Protein AF-A0A9Q2XKF0-F1 (afdb_monomer_lite)

Organism: NCBI:txid2854028

pLDDT: mean 88.35, std 11.82, range [51.25, 97.69]

Structure (mmCIF, N/CA/C/O backbone):
data_AF-A0A9Q2XKF0-F1
#
_entry.id   AF-A0A9Q2XKF0-F1
#
loop_
_atom_site.group_PDB
_atom_site.id
_atom_site.type_symbol
_atom_site.label_atom_id
_atom_site.label_alt_id
_atom_site.label_comp_id
_atom_site.label_asym_id
_atom_site.label_entity_id
_atom_site.label_seq_id
_atom_site.pdbx_PDB_ins_code
_atom_site.Cartn_x
_atom_site.Cartn_y
_atom_site.Cartn_z
_atom_site.occupancy
_atom_site.B_iso_or_equiv
_atom_site.auth_seq_id
_atom_site.auth_comp_id
_atom_site.auth_asym_id
_atom_site.auth_atom_id
_atom_site.pdbx_PDB_model_num
ATOM 1 N N . MET A 1 1 ? -10.942 9.647 6.499 1.00 81.38 1 MET A N 1
ATOM 2 C CA . MET A 1 1 ? -11.256 9.735 5.065 1.00 81.38 1 MET A CA 1
ATOM 3 C C . MET A 1 1 ? -10.029 9.348 4.269 1.00 81.38 1 MET A C 1
ATOM 5 O O . MET A 1 1 ? -8.981 9.967 4.464 1.00 81.38 1 MET A O 1
ATOM 9 N N . PRO A 1 2 ? -10.139 8.298 3.446 1.00 91.31 2 PRO A N 1
ATOM 10 C CA . PRO A 1 2 ? -9.032 7.786 2.665 1.00 91.31 2 PRO A CA 1
ATOM 11 C C . PRO A 1 2 ? -8.739 8.717 1.482 1.00 91.31 2 PRO A C 1
ATOM 13 O O . PRO A 1 2 ? -9.634 9.349 0.930 1.00 91.31 2 PRO A O 1
ATOM 16 N N . LEU A 1 3 ? -7.460 8.823 1.132 1.00 94.94 3 LEU A N 1
ATOM 17 C CA . LEU A 1 3 ? -6.965 9.597 -0.008 1.00 94.94 3 LEU A CA 1
ATOM 18 C C . LEU A 1 3 ? -7.017 8.794 -1.310 1.00 94.94 3 LEU A C 1
ATOM 20 O O . LEU A 1 3 ? -7.090 9.384 -2.381 1.00 94.94 3 LEU A O 1
ATOM 24 N N . PHE A 1 4 ? -6.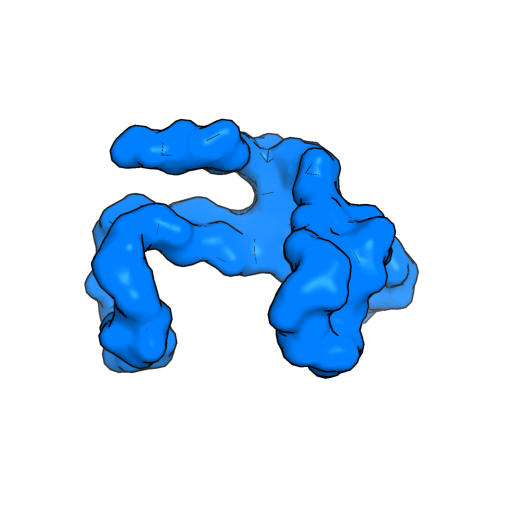963 7.468 -1.197 1.00 96.69 4 PHE A N 1
ATOM 25 C CA . PHE A 1 4 ? -7.011 6.529 -2.310 1.00 96.69 4 PHE A CA 1
ATOM 26 C C . PHE A 1 4 ? -8.140 5.529 -2.090 1.00 96.69 4 PHE A C 1
ATOM 28 O O . PHE A 1 4 ? -8.492 5.223 -0.947 1.00 96.69 4 PHE A O 1
ATOM 35 N N . ASN A 1 5 ? -8.670 5.001 -3.182 1.00 97.25 5 ASN A N 1
ATOM 36 C CA . ASN A 1 5 ? -9.698 3.972 -3.212 1.00 97.25 5 ASN A CA 1
ATOM 37 C C . ASN A 1 5 ? -9.108 2.633 -3.663 1.00 97.25 5 ASN A C 1
ATOM 39 O O . ASN A 1 5 ? -7.963 2.561 -4.103 1.00 97.25 5 ASN A O 1
ATOM 43 N N . TYR A 1 6 ? -9.894 1.563 -3.545 1.00 96.38 6 TYR A N 1
ATOM 44 C CA . TYR A 1 6 ? -9.537 0.276 -4.138 1.00 96.38 6 TYR A CA 1
ATOM 45 C C . TYR A 1 6 ? -9.304 0.430 -5.643 1.00 96.38 6 TYR A C 1
ATOM 47 O O . TYR A 1 6 ? -9.964 1.241 -6.290 1.00 96.38 6 TYR A O 1
ATOM 55 N N . ASP A 1 7 ? -8.352 -0.342 -6.164 1.00 96.06 7 ASP A N 1
ATOM 56 C CA . ASP A 1 7 ? -7.915 -0.343 -7.565 1.00 96.06 7 ASP A CA 1
ATOM 57 C C . ASP A 1 7 ? -7.227 0.944 -8.052 1.00 96.06 7 ASP A C 1
ATOM 59 O O . ASP A 1 7 ? -6.741 0.982 -9.189 1.00 96.06 7 ASP A O 1
ATOM 63 N N . ASP A 1 8 ? -7.078 1.967 -7.200 1.00 97.69 8 ASP A N 1
ATOM 64 C CA . ASP A 1 8 ? -6.265 3.132 -7.537 1.00 97.69 8 ASP A CA 1
ATOM 65 C C . ASP A 1 8 ? -4.816 2.709 -7.797 1.00 97.69 8 ASP A C 1
ATOM 67 O O . ASP A 1 8 ? -4.191 1.976 -7.021 1.00 97.69 8 ASP A O 1
ATOM 71 N N . ILE A 1 9 ? -4.262 3.226 -8.895 1.00 96.75 9 ILE A N 1
ATOM 72 C CA . ILE A 1 9 ? -2.861 3.023 -9.251 1.00 96.75 9 ILE A CA 1
ATOM 73 C C . ILE A 1 9 ? -2.010 4.026 -8.481 1.00 96.75 9 ILE A C 1
ATOM 75 O O . ILE A 1 9 ? -2.111 5.238 -8.677 1.00 96.75 9 ILE A O 1
ATOM 79 N N . VAL A 1 10 ? -1.099 3.509 -7.666 1.00 96.19 10 VAL A N 1
ATOM 80 C CA . VAL A 1 10 ? -0.184 4.304 -6.847 1.00 96.19 10 VAL A CA 1
ATOM 81 C C . VAL A 1 10 ? 1.271 3.957 -7.143 1.00 96.19 10 VAL A C 1
ATOM 83 O O . VAL A 1 10 ? 1.594 2.938 -7.760 1.00 96.19 10 VAL A O 1
ATOM 86 N N . LYS A 1 11 ? 2.171 4.842 -6.710 1.00 96.00 11 LYS A N 1
ATOM 87 C CA . LYS A 1 11 ? 3.618 4.635 -6.771 1.00 96.00 11 LYS A CA 1
ATOM 88 C C . LYS A 1 11 ? 4.236 4.999 -5.425 1.00 96.00 11 LYS A C 1
ATOM 90 O O . LYS A 1 11 ? 4.018 6.123 -4.965 1.00 96.00 11 LYS A O 1
ATOM 95 N N . PRO A 1 12 ? 5.021 4.107 -4.799 1.00 94.06 12 PRO A N 1
ATOM 96 C CA . PRO A 1 12 ? 5.782 4.457 -3.610 1.00 94.06 12 PRO A CA 1
ATOM 97 C C . PRO A 1 12 ? 6.738 5.615 -3.912 1.00 94.06 12 PRO A C 1
ATOM 99 O O . PRO A 1 12 ? 7.307 5.697 -5.008 1.00 94.06 12 PRO A O 1
ATOM 102 N N . THR A 1 13 ? 6.903 6.522 -2.949 1.00 94.38 13 THR A N 1
ATOM 103 C CA . THR A 1 13 ? 7.737 7.717 -3.118 1.00 94.38 13 THR A CA 1
ATOM 104 C C . THR A 1 13 ? 9.190 7.336 -3.388 1.00 94.38 13 THR A C 1
ATOM 106 O O . THR A 1 13 ? 9.672 6.303 -2.934 1.00 94.38 13 THR A O 1
ATOM 109 N N . HIS A 1 14 ? 9.929 8.197 -4.090 1.00 94.12 14 HIS A N 1
ATOM 110 C CA . HIS A 1 14 ? 11.352 7.976 -4.378 1.00 94.12 14 HIS A CA 1
ATOM 111 C C . HIS A 1 14 ? 12.231 7.920 -3.114 1.00 94.12 14 HIS A C 1
ATOM 113 O O . HIS A 1 14 ? 13.336 7.395 -3.156 1.00 94.12 14 HIS A O 1
ATOM 119 N N . THR A 1 15 ? 11.733 8.450 -1.995 1.00 95.44 15 THR A N 1
ATOM 120 C CA . THR A 1 15 ? 12.378 8.409 -0.677 1.00 95.44 15 THR A CA 1
ATOM 121 C C . THR A 1 15 ? 12.085 7.131 0.112 1.00 95.44 15 THR A C 1
ATOM 123 O O . THR A 1 15 ? 12.637 6.953 1.197 1.00 95.44 15 THR A O 1
ATOM 126 N N . ALA A 1 16 ? 11.208 6.252 -0.382 1.00 92.44 16 ALA A N 1
ATOM 127 C CA . ALA A 1 16 ? 10.883 5.006 0.297 1.00 92.44 16 ALA A CA 1
ATOM 128 C C . ALA A 1 16 ? 12.078 4.028 0.282 1.00 92.44 16 ALA A C 1
ATOM 130 O O . ALA A 1 16 ? 12.886 4.051 -0.651 1.00 92.44 16 ALA A O 1
ATOM 131 N N . PRO A 1 17 ? 12.184 3.124 1.277 1.00 93.88 17 PRO A N 1
ATOM 132 C CA . PRO A 1 17 ? 13.191 2.065 1.269 1.00 93.88 17 PRO A CA 1
ATOM 133 C C . PRO A 1 17 ? 13.143 1.234 -0.019 1.00 93.88 17 PRO A C 1
ATOM 135 O O . PRO A 1 17 ? 12.070 0.992 -0.568 1.00 93.88 17 PRO A O 1
ATOM 138 N N . SER A 1 18 ? 14.290 0.717 -0.471 1.00 92.31 18 SER A N 1
ATOM 139 C CA . SER A 1 18 ? 14.385 -0.077 -1.709 1.00 92.31 18 SER A CA 1
ATOM 140 C C . SER A 1 18 ? 13.475 -1.312 -1.715 1.00 92.31 18 SER A C 1
ATOM 142 O O . SER A 1 18 ? 12.925 -1.669 -2.756 1.00 92.31 18 SER A O 1
ATOM 144 N N . SER A 1 19 ? 13.246 -1.923 -0.548 1.00 90.19 19 SER A N 1
ATOM 145 C CA . SER A 1 19 ? 12.313 -3.044 -0.368 1.00 90.19 19 SER A CA 1
ATOM 146 C C . SER A 1 19 ? 10.859 -2.687 -0.691 1.00 90.19 19 SER A C 1
ATOM 148 O O . SER A 1 19 ? 10.090 -3.568 -1.072 1.00 90.19 19 SER A O 1
ATOM 150 N N . ALA A 1 20 ? 10.492 -1.406 -0.603 1.00 91.31 20 ALA A N 1
ATOM 151 C CA . ALA A 1 20 ? 9.184 -0.886 -0.986 1.00 91.31 20 ALA A CA 1
ATOM 152 C C . ALA A 1 20 ? 9.090 -0.531 -2.480 1.00 91.31 20 ALA A C 1
ATOM 154 O O . ALA A 1 20 ? 8.061 -0.017 -2.904 1.00 91.31 20 ALA A O 1
ATOM 155 N N . ARG A 1 21 ? 10.132 -0.805 -3.283 1.00 93.00 21 ARG A N 1
ATOM 156 C CA . ARG A 1 21 ? 10.144 -0.631 -4.749 1.00 93.00 21 ARG A CA 1
ATOM 157 C C . ARG A 1 21 ? 9.746 0.795 -5.187 1.00 93.00 21 ARG A C 1
ATOM 159 O O . ARG A 1 21 ? 8.767 0.965 -5.919 1.00 93.00 21 ARG A O 1
ATOM 166 N N . PRO A 1 22 ? 10.489 1.830 -4.754 1.00 95.62 22 PRO A N 1
ATOM 167 C CA . PRO A 1 22 ? 10.195 3.227 -5.079 1.00 95.62 22 PRO A CA 1
ATOM 168 C C . PRO A 1 22 ? 9.983 3.441 -6.584 1.00 95.62 22 PRO A C 1
ATOM 170 O O . PRO A 1 22 ? 10.714 2.899 -7.412 1.00 95.62 22 PRO A O 1
ATOM 173 N N . GLY A 1 23 ? 8.951 4.209 -6.943 1.00 93.94 23 GLY A N 1
ATOM 174 C CA . GLY A 1 23 ? 8.587 4.507 -8.333 1.00 93.94 23 GLY A CA 1
ATOM 175 C C . GLY A 1 23 ? 7.889 3.378 -9.105 1.00 93.94 23 GLY A C 1
ATOM 176 O O . GLY A 1 23 ? 7.363 3.637 -10.192 1.00 93.94 23 GLY A O 1
ATOM 177 N N . SER A 1 24 ? 7.834 2.158 -8.560 1.00 93.44 24 SER A N 1
ATOM 178 C CA . SER A 1 24 ? 7.141 1.032 -9.197 1.00 93.44 24 SER A CA 1
ATOM 179 C C . SER A 1 24 ? 5.627 1.198 -9.125 1.00 93.44 24 SER A C 1
ATOM 181 O O . SER A 1 24 ? 5.092 1.736 -8.156 1.00 93.44 24 SER A O 1
ATOM 183 N N . LYS A 1 25 ? 4.933 0.726 -10.161 1.00 94.62 25 LYS A N 1
ATOM 184 C CA . LYS A 1 25 ? 3.472 0.743 -10.241 1.00 94.62 25 LYS A CA 1
ATOM 185 C C . LYS A 1 25 ? 2.871 -0.316 -9.311 1.00 94.62 25 LYS A C 1
ATOM 187 O O . LYS A 1 25 ? 3.324 -1.463 -9.308 1.00 94.62 25 LYS A O 1
ATOM 192 N N . ALA A 1 26 ? 1.851 0.076 -8.557 1.00 96.00 26 ALA A N 1
ATOM 193 C CA . ALA A 1 26 ? 1.085 -0.803 -7.685 1.00 96.00 26 ALA A CA 1
ATOM 194 C C . ALA A 1 26 ? -0.400 -0.411 -7.666 1.00 96.00 26 ALA A C 1
ATOM 196 O O . ALA A 1 26 ? -0.746 0.695 -8.084 1.00 96.00 26 ALA A O 1
ATOM 197 N N . TRP A 1 27 ? -1.251 -1.298 -7.156 1.00 97.19 27 TRP A N 1
ATOM 198 C CA . TRP A 1 27 ? -2.687 -1.079 -6.961 1.00 97.19 27 TRP A CA 1
ATOM 199 C C . TRP A 1 27 ? -3.041 -1.151 -5.487 1.00 97.19 27 TRP A C 1
ATOM 201 O O . TRP A 1 27 ? -2.492 -1.983 -4.766 1.00 97.19 27 TRP A O 1
ATOM 211 N N . VAL A 1 28 ? -3.967 -0.308 -5.043 1.00 96.88 28 VAL A N 1
ATOM 212 C CA . VAL A 1 28 ? -4.535 -0.396 -3.695 1.00 96.88 28 VAL A CA 1
ATOM 213 C C . VAL A 1 28 ? -5.465 -1.606 -3.605 1.00 96.88 28 VAL A C 1
ATOM 215 O O . VAL A 1 28 ? -6.473 -1.679 -4.301 1.00 96.88 28 VAL A O 1
ATOM 218 N N . VAL A 1 29 ? -5.136 -2.534 -2.705 1.00 96.44 29 VAL A N 1
ATOM 219 C CA . VAL A 1 29 ? -5.875 -3.792 -2.478 1.00 96.44 29 VAL A CA 1
ATOM 220 C C . VAL A 1 29 ? -6.402 -3.920 -1.046 1.00 96.44 29 VAL A C 1
ATOM 222 O O . VAL A 1 29 ? -6.942 -4.956 -0.666 1.00 96.44 29 VAL A O 1
ATOM 225 N N . GLY A 1 30 ? -6.251 -2.881 -0.227 1.00 94.50 30 GLY A N 1
ATOM 226 C CA . GLY A 1 30 ? -6.832 -2.817 1.110 1.00 94.50 30 GLY A CA 1
ATOM 227 C C . GLY A 1 30 ? -6.699 -1.436 1.730 1.00 94.50 30 GLY A C 1
ATOM 228 O O . GLY A 1 30 ? -5.705 -0.738 1.522 1.00 94.50 30 GLY A O 1
ATOM 229 N N . ILE A 1 31 ? -7.718 -1.042 2.492 1.0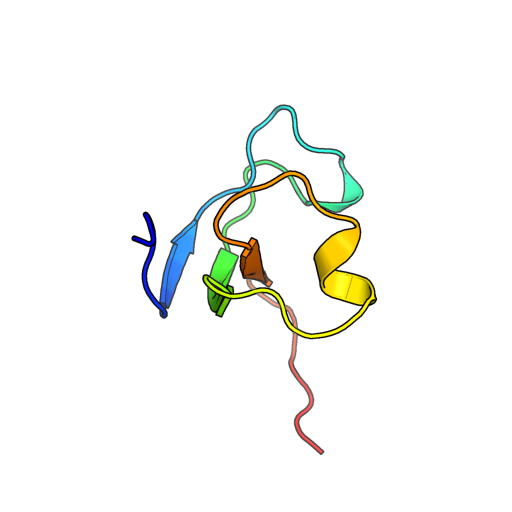0 95.50 31 ILE A N 1
ATOM 230 C CA . ILE A 1 31 ? -7.833 0.277 3.121 1.00 95.50 31 ILE A CA 1
ATOM 231 C C . ILE A 1 31 ? -8.255 0.086 4.576 1.00 95.50 31 ILE A C 1
ATOM 233 O O . ILE A 1 31 ? -9.306 -0.490 4.854 1.00 95.50 31 ILE A O 1
ATOM 237 N N . TYR A 1 32 ? -7.447 0.593 5.504 1.00 93.62 32 TYR A N 1
ATOM 238 C CA . TYR A 1 32 ? -7.665 0.452 6.941 1.00 93.62 32 TYR A CA 1
ATOM 239 C C . TYR A 1 32 ? -7.732 1.836 7.596 1.00 93.62 32 TYR A C 1
ATOM 241 O O . TYR A 1 32 ? -6.711 2.403 7.994 1.00 93.62 32 TYR A O 1
ATOM 249 N N . GLU A 1 33 ? -8.946 2.387 7.697 1.00 90.81 33 G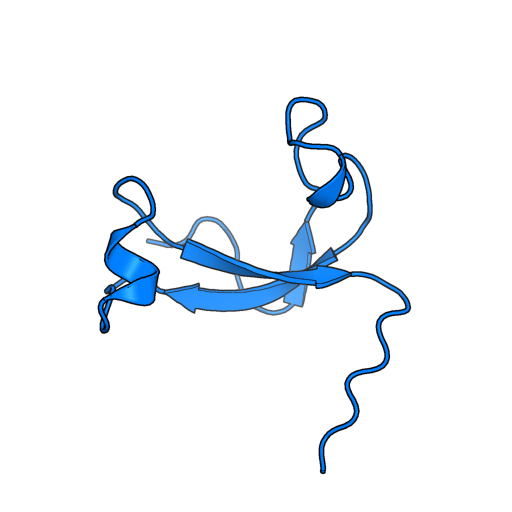LU A N 1
ATOM 250 C CA . GLU A 1 33 ? -9.206 3.645 8.419 1.00 90.81 33 GLU A CA 1
ATOM 251 C C . GLU A 1 33 ? -9.232 3.442 9.937 1.00 90.81 33 GLU A C 1
ATOM 253 O O . GLU A 1 33 ? -8.721 4.272 10.686 1.00 90.81 33 GLU A O 1
ATOM 258 N N . VAL A 1 34 ? -9.785 2.311 10.386 1.00 85.62 34 VAL A N 1
ATOM 259 C CA . VAL A 1 34 ? -9.781 1.895 11.791 1.00 85.62 34 VAL A CA 1
ATOM 260 C C . VAL A 1 34 ? -8.855 0.693 11.935 1.00 85.62 34 VAL A C 1
ATOM 262 O O . VAL A 1 34 ? -9.033 -0.343 11.294 1.00 85.62 34 VAL A O 1
ATOM 265 N N . ARG A 1 35 ? -7.819 0.844 12.760 1.00 80.56 35 ARG A N 1
ATOM 266 C CA . ARG A 1 35 ? -6.735 -0.135 12.884 1.00 80.56 35 ARG A CA 1
ATOM 267 C C . ARG A 1 35 ? -7.067 -1.166 13.953 1.00 80.56 35 ARG A C 1
ATOM 269 O O . ARG A 1 35 ? -6.864 -0.929 15.142 1.00 80.56 35 ARG A O 1
ATOM 276 N N . HIS A 1 36 ? -7.545 -2.324 13.517 1.00 78.19 36 HIS A N 1
ATOM 277 C CA . HIS A 1 36 ? -7.734 -3.487 14.378 1.00 78.19 36 HIS A CA 1
ATOM 27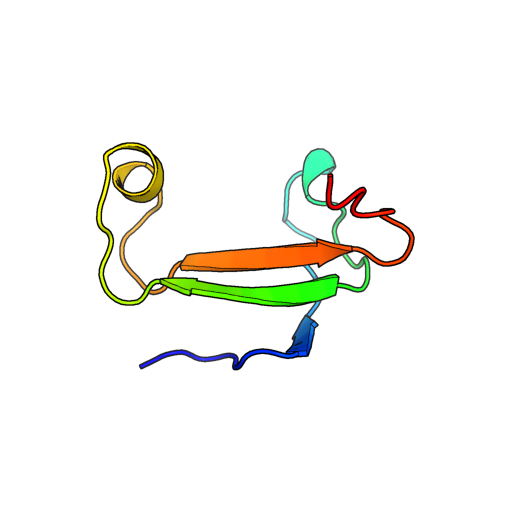8 C C . HIS A 1 36 ? -6.533 -4.439 14.264 1.00 78.19 36 HIS A C 1
ATOM 280 O O . HIS A 1 36 ? -6.064 -4.733 13.168 1.00 78.19 36 HIS A O 1
ATOM 286 N N . GLY A 1 37 ? -6.037 -4.928 15.404 1.00 80.81 37 GLY A N 1
ATOM 287 C CA . GLY A 1 37 ? -4.911 -5.866 15.472 1.00 80.81 37 GLY A CA 1
ATOM 288 C C . GLY A 1 37 ? -3.542 -5.204 15.661 1.00 80.81 37 GLY A C 1
ATOM 289 O O . GLY A 1 37 ? -3.274 -4.100 15.184 1.00 80.81 37 GLY A O 1
ATOM 290 N N . ASP A 1 38 ? -2.655 -5.896 16.376 1.00 85.06 38 ASP A N 1
ATOM 291 C CA . ASP A 1 38 ? -1.372 -5.335 16.822 1.00 85.06 38 ASP A CA 1
ATOM 292 C C . ASP A 1 38 ? -0.407 -5.036 15.670 1.00 85.06 38 ASP A C 1
ATOM 294 O O . ASP A 1 38 ? 0.392 -4.106 15.754 1.00 85.06 38 ASP A O 1
ATOM 298 N N . PHE A 1 39 ? -0.536 -5.748 14.547 1.00 85.56 39 PHE A N 1
ATOM 299 C CA . PHE A 1 39 ? 0.269 -5.484 13.358 1.00 85.56 39 PHE A CA 1
ATOM 300 C C . PHE A 1 39 ? 0.051 -4.074 12.796 1.00 85.56 39 PHE A C 1
ATOM 302 O O . PHE A 1 39 ? 1.019 -3.433 12.393 1.00 85.56 39 PHE A O 1
ATOM 309 N N . LEU A 1 40 ? -1.191 -3.576 12.764 1.00 88.50 40 LEU A N 1
ATOM 310 C CA . LEU A 1 40 ? -1.499 -2.258 12.196 1.00 88.50 40 LEU A CA 1
ATOM 311 C C . LEU A 1 40 ? -1.126 -1.109 13.143 1.00 88.50 40 LEU A C 1
ATOM 313 O O . LEU A 1 40 ? -0.912 0.012 12.685 1.00 88.50 40 LEU A O 1
ATOM 317 N N . LYS A 1 41 ? -0.982 -1.382 14.447 1.00 87.69 41 LYS A N 1
ATOM 318 C CA . LYS A 1 41 ? -0.576 -0.384 15.452 1.00 87.69 41 LYS A CA 1
ATOM 319 C C . LYS A 1 41 ? 0.880 0.069 15.316 1.00 87.69 41 LYS A C 1
ATOM 321 O O . LYS A 1 41 ? 1.237 1.099 15.871 1.00 87.69 41 LYS A O 1
ATOM 326 N N . LYS A 1 42 ? 1.724 -0.670 14.585 1.00 90.56 42 LYS A N 1
ATOM 327 C CA . LYS A 1 42 ? 3.138 -0.305 14.380 1.00 90.56 42 LYS A CA 1
ATOM 328 C C . LYS A 1 42 ? 3.342 0.857 13.400 1.00 90.56 42 LYS A C 1
ATOM 330 O O . LYS A 1 42 ? 4.453 1.367 13.291 1.00 90.56 42 LYS A O 1
ATOM 335 N N . PHE A 1 43 ? 2.315 1.219 12.633 1.00 89.00 43 PHE A N 1
ATOM 336 C CA . PHE A 1 43 ? 2.389 2.309 11.663 1.00 89.00 43 PHE A CA 1
ATOM 337 C C . PHE A 1 43 ? 2.005 3.648 12.325 1.00 89.00 43 PHE A C 1
ATOM 339 O O . PHE A 1 43 ? 1.160 3.643 13.218 1.00 89.00 43 PHE A O 1
ATOM 346 N N . PRO A 1 44 ? 2.560 4.797 11.890 1.00 89.25 44 PRO A N 1
ATOM 347 C CA . PRO A 1 44 ? 2.167 6.128 12.389 1.00 89.25 44 PRO A CA 1
ATOM 348 C C . PRO A 1 44 ? 0.683 6.400 12.159 1.00 89.25 44 PRO A C 1
ATOM 350 O O . PRO A 1 44 ? 0.155 5.840 11.208 1.00 89.25 44 PRO A O 1
ATOM 353 N N . ASP A 1 45 ? 0.014 7.231 12.963 1.00 88.94 45 ASP A N 1
ATOM 354 C CA . ASP A 1 45 ? -1.430 7.525 12.849 1.00 88.94 45 ASP A CA 1
ATOM 355 C C . ASP A 1 45 ? -1.889 7.915 11.428 1.00 88.94 45 ASP A C 1
ATOM 357 O O . ASP A 1 45 ? -1.156 8.546 10.667 1.00 88.94 45 ASP A O 1
ATOM 361 N N . GLY A 1 46 ? -3.118 7.523 11.061 1.00 90.44 46 GLY A N 1
ATOM 362 C CA . GLY A 1 46 ? -3.721 7.778 9.743 1.00 90.44 46 GLY A CA 1
ATOM 363 C C . GLY A 1 46 ? -4.323 6.538 9.065 1.00 90.44 46 GLY A C 1
ATOM 364 O O . GLY A 1 46 ? -4.475 5.479 9.676 1.00 90.44 46 GLY A O 1
ATOM 365 N N . VAL A 1 47 ? -4.645 6.637 7.776 1.00 94.00 47 VAL A N 1
ATOM 366 C CA . VAL A 1 47 ? -5.137 5.493 6.985 1.00 94.00 47 VAL A CA 1
ATOM 367 C C . VAL A 1 47 ? -3.956 4.632 6.535 1.00 94.00 47 VAL A C 1
ATOM 369 O O . VAL A 1 47 ? -2.972 5.163 6.019 1.00 94.00 47 VAL A O 1
ATOM 372 N N . VAL A 1 48 ? -4.041 3.313 6.7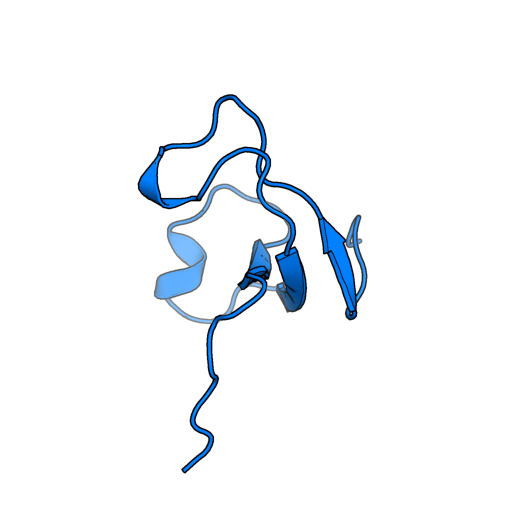27 1.00 94.56 48 VAL A N 1
ATOM 373 C CA . VAL A 1 48 ? -3.053 2.357 6.195 1.00 94.56 48 VAL A CA 1
ATOM 374 C C . VAL A 1 48 ? -3.608 1.728 4.924 1.00 94.56 48 VAL A C 1
ATOM 376 O O . VAL A 1 48 ? -4.768 1.326 4.897 1.00 94.56 48 VAL A O 1
ATOM 379 N N . TYR A 1 49 ? -2.771 1.612 3.896 1.00 94.88 49 TYR A N 1
ATOM 380 C CA . TYR A 1 49 ? -3.116 0.957 2.637 1.00 94.88 49 TYR A CA 1
ATOM 381 C C . TYR A 1 49 ? -2.246 -0.278 2.446 1.00 94.88 49 TYR A C 1
ATOM 383 O O . TYR A 1 49 ? -1.042 -0.239 2.718 1.00 94.88 49 TYR A O 1
ATOM 391 N N . THR A 1 50 ? -2.835 -1.359 1.952 1.00 94.81 50 THR A N 1
ATOM 392 C CA . THR A 1 50 ? -2.080 -2.462 1.353 1.00 94.81 50 THR A CA 1
ATOM 393 C C . THR A 1 50 ? -2.096 -2.293 -0.155 1.00 94.81 50 THR A C 1
ATOM 395 O O . THR A 1 50 ? -3.107 -1.906 -0.743 1.00 94.81 50 THR A O 1
ATOM 398 N N . ILE A 1 51 ? -0.948 -2.552 -0.776 1.00 95.50 51 ILE A N 1
ATOM 399 C CA . ILE A 1 51 ? -0.767 -2.414 -2.217 1.00 95.50 51 ILE A CA 1
ATOM 400 C C . ILE A 1 51 ? -0.184 -3.694 -2.802 1.00 95.50 51 ILE A C 1
ATOM 402 O O . ILE A 1 51 ? 0.612 -4.369 -2.146 1.00 95.50 51 ILE A O 1
ATOM 406 N N . GLU A 1 52 ? -0.546 -3.996 -4.040 1.00 95.00 52 GLU A N 1
ATOM 407 C CA . GLU A 1 52 ? 0.018 -5.100 -4.811 1.00 95.00 52 GLU A CA 1
ATOM 408 C C . GLU A 1 52 ? 0.787 -4.557 -6.015 1.00 95.00 52 GLU A C 1
ATOM 410 O O . GLU A 1 52 ? 0.317 -3.666 -6.720 1.00 95.00 52 GLU A O 1
ATOM 415 N N . PHE A 1 53 ? 2.000 -5.066 -6.234 1.00 93.31 53 PHE A N 1
ATOM 416 C CA . PHE A 1 53 ? 2.845 -4.645 -7.349 1.00 93.31 53 PHE A CA 1
ATOM 417 C C . PHE A 1 53 ? 2.565 -5.467 -8.604 1.00 93.31 53 PHE A C 1
ATOM 419 O O . PHE A 1 53 ? 2.283 -6.663 -8.536 1.00 93.31 53 PHE A O 1
ATOM 426 N N . GLU A 1 54 ? 2.756 -4.835 -9.760 1.00 84.69 54 GLU A N 1
ATOM 427 C CA . GLU A 1 54 ? 2.668 -5.502 -11.059 1.00 84.69 54 GLU A CA 1
ATOM 428 C C . GLU A 1 54 ? 3.585 -6.737 -11.117 1.00 84.69 54 GLU A C 1
ATOM 430 O O . GLU A 1 54 ? 4.765 -6.674 -10.762 1.00 84.69 54 GLU A O 1
ATOM 435 N N . GLY A 1 55 ? 3.034 -7.875 -11.549 1.00 76.25 55 GLY A N 1
ATOM 436 C CA . GLY A 1 55 ? 3.783 -9.124 -11.720 1.00 76.25 55 GLY A CA 1
ATOM 437 C C . GLY A 1 55 ? 3.975 -9.963 -10.452 1.00 76.25 55 GLY A C 1
ATOM 438 O O . GLY A 1 55 ? 4.605 -11.019 -10.524 1.00 76.25 55 GLY A O 1
ATOM 439 N N . MET A 1 56 ? 3.426 -9.555 -9.303 1.00 64.06 56 MET A N 1
ATOM 440 C CA . MET A 1 56 ? 3.257 -10.478 -8.180 1.00 64.06 56 MET A CA 1
ATOM 441 C C . MET A 1 56 ? 2.080 -11.411 -8.475 1.00 64.06 56 MET A C 1
ATOM 443 O O . MET A 1 56 ? 0.962 -10.982 -8.732 1.00 64.06 56 MET A O 1
ATOM 447 N N . ARG A 1 57 ? 2.358 -12.716 -8.521 1.00 56.69 57 ARG A N 1
ATOM 448 C CA . ARG A 1 57 ? 1.348 -13.752 -8.740 1.00 56.69 57 ARG A CA 1
ATOM 449 C C . ARG A 1 57 ? 0.747 -14.089 -7.380 1.00 56.69 57 ARG A C 1
ATOM 451 O O . ARG A 1 57 ? 1.360 -14.836 -6.620 1.00 56.69 57 ARG A O 1
ATOM 458 N N . SER A 1 58 ? -0.414 -13.527 -7.058 1.00 56.97 58 SER A N 1
ATOM 459 C CA . SER A 1 58 ? -1.185 -13.999 -5.910 1.00 56.97 58 SER A CA 1
ATOM 460 C C . SER A 1 58 ? -1.675 -15.419 -6.217 1.00 56.97 58 SER A C 1
ATOM 462 O O . SER A 1 58 ? -2.504 -15.633 -7.102 1.00 56.97 58 SER A O 1
ATOM 464 N N . ILE A 1 59 ? -1.078 -16.417 -5.565 1.00 55.00 59 ILE A N 1
ATOM 465 C CA . ILE A 1 59 ? -1.607 -17.783 -5.537 1.00 55.00 59 ILE A CA 1
ATOM 466 C C . ILE A 1 59 ? -2.700 -17.797 -4.477 1.00 55.00 59 ILE A C 1
ATOM 468 O O . ILE A 1 59 ? -2.416 -17.903 -3.288 1.00 55.00 59 ILE A O 1
ATOM 472 N N . ASN A 1 60 ? -3.944 -17.632 -4.919 1.00 51.97 60 ASN A N 1
ATOM 473 C CA . ASN A 1 60 ? -5.098 -17.899 -4.074 1.00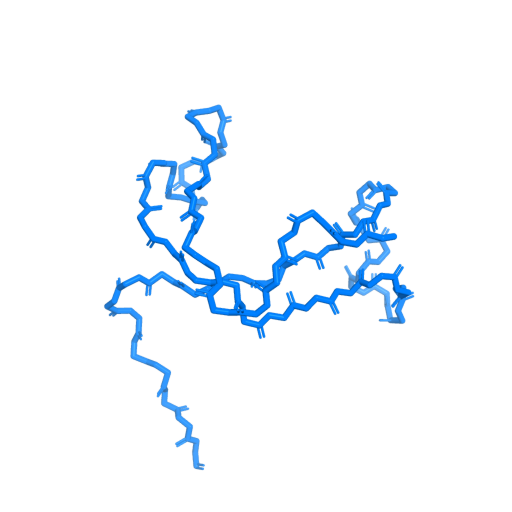 51.97 60 ASN A CA 1
ATOM 474 C C . ASN A 1 60 ? -5.229 -19.435 -3.966 1.00 51.97 60 ASN A C 1
ATOM 476 O O . ASN A 1 60 ? -5.310 -20.070 -5.024 1.00 51.97 60 ASN A O 1
ATOM 480 N N . PRO A 1 61 ? -5.129 -20.036 -2.765 1.00 51.25 61 PRO A N 1
ATOM 481 C CA . PRO A 1 61 ? -5.261 -21.482 -2.581 1.00 51.25 61 PRO A CA 1
ATOM 482 C C . PRO A 1 61 ? -6.671 -21.997 -2.895 1.00 51.25 61 PRO A C 1
ATOM 484 O O . PRO A 1 61 ? -7.641 -21.216 -2.760 1.00 51.25 61 PRO A O 1
#

Sequence (61 aa):
MPLFNYDDIVKPTHTAPSSARPGSKAWVVGIYEVRHGDFLKKFPDGVVYTIEFEGMRSINP

Secondary structure (DSSP, 8-state):
--SS-TT-EE---TTS-GGG-TT--EEEEEEESS--STTGGGSPSS-EEEEEETT------

Radius of gyration: 12.5 Å; chains: 1; bounding box: 26×31×28 Å

Foldseek 3Di:
DDPDDFQDWDAADPPDPVVSVGRFIKTFPDKPQDDDDPVSVVDPDGIDTDIGGPPPDPPDD